Protein AF-A0A257JBS5-F1 (afdb_monomer_lite)

Foldseek 3Di:
DDPDDDPVVVVLVVLVVVLCVPQPVVCVVVQVVQCVVVHDPDDRPSVVVSVVVCVVSVVPPD

Structure (mmCIF, N/CA/C/O backbone):
data_AF-A0A257JBS5-F1
#
_entry.id   AF-A0A257JBS5-F1
#
loop_
_atom_site.group_PDB
_atom_site.id
_atom_site.type_symbol
_atom_site.label_atom_id
_atom_site.label_alt_id
_atom_site.label_comp_id
_atom_site.label_asym_id
_atom_site.label_entity_id
_atom_site.label_seq_id
_atom_site.pdbx_PDB_ins_code
_atom_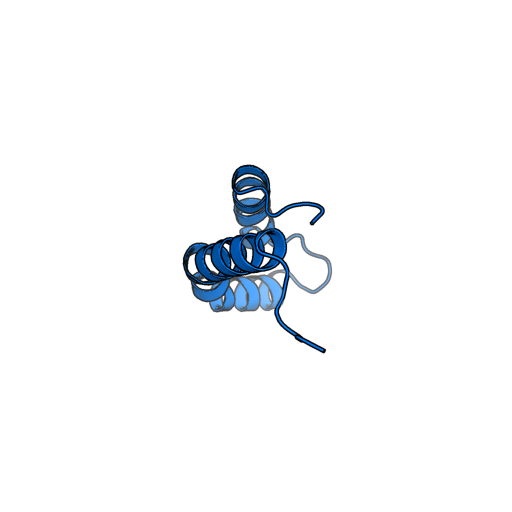site.Cartn_x
_atom_site.Cartn_y
_atom_site.Cartn_z
_atom_site.occupancy
_atom_site.B_iso_or_equiv
_atom_site.auth_seq_id
_atom_site.auth_comp_id
_atom_site.auth_asym_id
_atom_site.auth_atom_id
_atom_site.pdbx_PDB_model_num
ATOM 1 N N . MET A 1 1 ? 4.928 -8.129 32.228 1.00 59.16 1 MET A N 1
ATOM 2 C CA . MET A 1 1 ? 4.426 -7.166 31.226 1.00 59.16 1 MET A CA 1
ATOM 3 C C . MET A 1 1 ? 4.0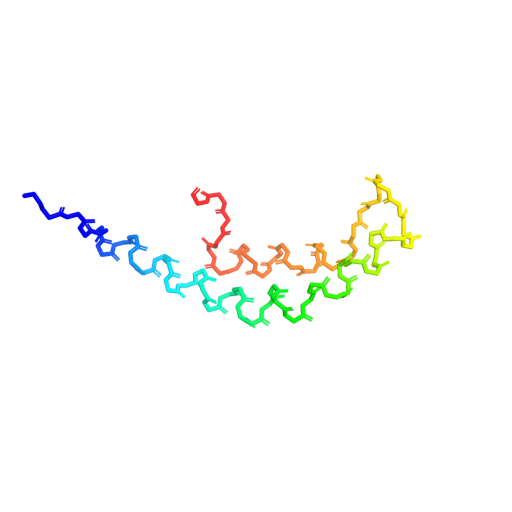35 -7.966 30.000 1.00 59.16 1 MET A C 1
ATOM 5 O O . MET A 1 1 ? 4.871 -8.718 29.520 1.00 59.16 1 MET A O 1
ATOM 9 N N . SER A 1 2 ? 2.782 -7.885 29.561 1.00 67.44 2 SER A N 1
ATOM 10 C CA . SER A 1 2 ? 2.338 -8.543 28.329 1.00 67.44 2 SER A CA 1
ATOM 11 C C . SER A 1 2 ? 2.711 -7.648 27.148 1.00 67.44 2 SER A C 1
ATOM 13 O O . SER A 1 2 ? 2.327 -6.483 27.137 1.00 67.44 2 SER A O 1
ATOM 15 N N . PHE A 1 3 ? 3.477 -8.173 26.193 1.00 83.25 3 PHE A N 1
ATOM 16 C CA . PHE A 1 3 ? 3.909 -7.453 24.984 1.00 83.25 3 PHE A CA 1
ATOM 17 C C . PHE A 1 3 ? 2.907 -7.588 23.826 1.00 83.25 3 PHE A C 1
ATOM 19 O O . PHE A 1 3 ? 3.204 -7.217 22.694 1.00 83.25 3 PHE A O 1
ATOM 26 N N . GLU A 1 4 ? 1.723 -8.131 24.111 1.00 87.75 4 GLU A N 1
ATOM 27 C CA . GLU A 1 4 ? 0.701 -8.394 23.108 1.00 87.75 4 GLU A CA 1
ATOM 28 C C . GLU A 1 4 ? 0.089 -7.087 22.580 1.00 87.75 4 GLU A C 1
ATOM 30 O O . GLU A 1 4 ? -0.274 -6.210 23.375 1.00 87.75 4 GLU A O 1
ATOM 35 N N . PRO A 1 5 ? -0.076 -6.947 21.252 1.00 89.69 5 PRO A N 1
ATOM 36 C CA . PRO A 1 5 ? -0.758 -5.800 20.677 1.00 89.69 5 PRO A CA 1
ATOM 37 C C . PRO A 1 5 ? -2.209 -5.729 21.159 1.00 89.69 5 PRO A C 1
A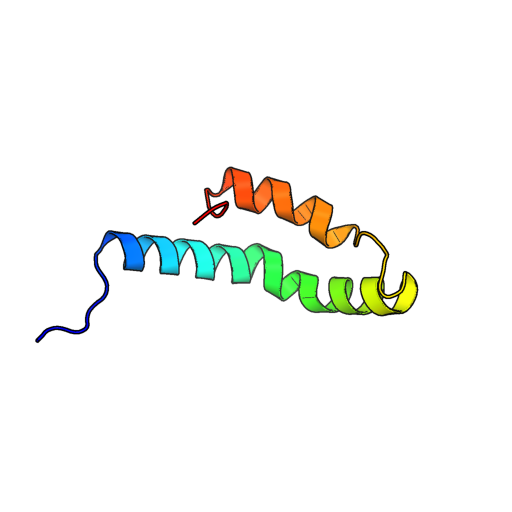TOM 39 O O . PRO A 1 5 ? -2.851 -6.753 21.397 1.00 89.69 5 PRO A O 1
ATOM 42 N N . SER A 1 6 ? -2.768 -4.519 21.248 1.00 94.38 6 SER A N 1
ATOM 43 C CA . SER A 1 6 ? -4.195 -4.366 21.560 1.00 94.38 6 SER A CA 1
ATOM 44 C C . SER A 1 6 ? -5.076 -5.064 20.506 1.00 94.38 6 SER A C 1
ATOM 46 O O . SER A 1 6 ? -4.666 -5.154 19.345 1.00 94.38 6 SER A O 1
ATOM 48 N N . PRO A 1 7 ? -6.312 -5.480 20.843 1.00 94.62 7 PRO A N 1
ATOM 49 C CA . PRO A 1 7 ? -7.223 -6.106 19.878 1.00 94.62 7 PRO A CA 1
ATOM 50 C C . PRO A 1 7 ? -7.427 -5.279 18.600 1.00 94.62 7 PRO A C 1
ATOM 52 O O . PRO A 1 7 ? -7.527 -5.829 17.506 1.00 94.62 7 PRO A O 1
ATOM 55 N N . LYS A 1 8 ? -7.412 -3.943 18.720 1.00 93.25 8 LYS A N 1
ATOM 56 C CA . LYS A 1 8 ? -7.477 -3.022 17.577 1.00 93.25 8 LYS A CA 1
ATOM 57 C C . LYS A 1 8 ? -6.278 -3.187 16.637 1.00 93.25 8 LYS A C 1
ATOM 59 O O . LYS A 1 8 ? -6.454 -3.212 15.424 1.00 93.25 8 LYS A O 1
ATOM 64 N N . VAL A 1 9 ? -5.070 -3.293 17.191 1.00 94.56 9 VAL A N 1
ATOM 65 C CA . VAL A 1 9 ? -3.839 -3.467 16.403 1.00 94.56 9 VAL A CA 1
ATOM 66 C C . VAL A 1 9 ? -3.819 -4.840 15.739 1.00 94.56 9 VAL A C 1
ATOM 68 O O . VAL A 1 9 ? -3.480 -4.931 14.566 1.00 94.56 9 VAL A O 1
ATOM 71 N N . GLN A 1 10 ? -4.246 -5.889 16.447 1.00 95.50 10 GLN A N 1
ATOM 72 C CA . GLN A 1 10 ? -4.332 -7.238 15.878 1.00 95.50 10 GLN A CA 1
ATOM 73 C C . GLN A 1 10 ? -5.302 -7.288 14.687 1.00 95.50 10 GLN A C 1
ATOM 75 O O . GLN A 1 10 ? -4.970 -7.843 13.640 1.00 95.50 10 GLN A O 1
ATOM 80 N N . ALA A 1 11 ? -6.472 -6.650 14.811 1.00 95.06 11 ALA A N 1
ATOM 81 C CA . ALA A 1 11 ? -7.436 -6.548 13.718 1.00 95.06 11 ALA A CA 1
ATOM 82 C C . ALA A 1 11 ? -6.857 -5.790 12.512 1.00 95.06 11 ALA A C 1
ATOM 84 O O . ALA A 1 11 ? -6.971 -6.260 11.379 1.00 95.06 11 ALA A O 1
ATOM 85 N N . LEU A 1 12 ? -6.177 -4.664 12.755 1.00 96.06 12 LEU A N 1
ATOM 86 C CA . LEU A 1 12 ? -5.538 -3.889 11.692 1.00 96.06 12 LEU A CA 1
ATOM 87 C C . LEU A 1 12 ? -4.435 -4.687 10.986 1.00 96.06 12 LEU A C 1
ATOM 89 O O . LEU A 1 12 ? -4.337 -4.658 9.762 1.00 96.06 12 LEU A O 1
ATOM 93 N N . GLN A 1 13 ? -3.625 -5.429 11.741 1.00 96.00 13 GLN A N 1
ATOM 94 C CA . GLN A 1 13 ? -2.572 -6.277 11.190 1.00 96.00 13 GLN A CA 1
ATOM 95 C C . GLN A 1 13 ? -3.149 -7.367 10.282 1.00 96.00 13 GLN A C 1
ATOM 97 O O . GLN A 1 13 ? -2.629 -7.578 9.188 1.00 96.00 13 GLN A O 1
ATOM 102 N N . ALA A 1 14 ? -4.244 -8.013 10.692 1.00 96.75 14 ALA A N 1
ATOM 103 C CA . ALA A 1 14 ? -4.922 -9.010 9.869 1.00 96.75 14 ALA A CA 1
ATOM 104 C C . ALA A 1 14 ? -5.484 -8.398 8.571 1.00 96.75 14 ALA A C 1
ATOM 106 O O . ALA A 1 14 ? -5.298 -8.963 7.492 1.00 96.75 14 ALA A O 1
ATOM 107 N N . GLN A 1 15 ? -6.116 -7.221 8.653 1.00 97.00 15 GLN A N 1
ATOM 108 C CA . GLN A 1 15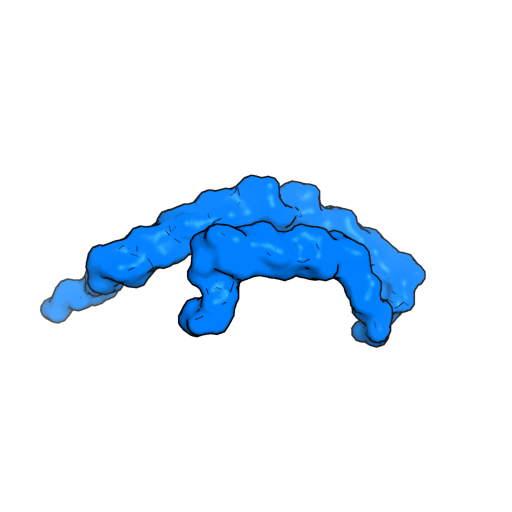 ? -6.614 -6.497 7.476 1.00 97.00 15 GLN A CA 1
ATOM 109 C C . GLN A 1 15 ? -5.479 -6.106 6.523 1.00 97.00 15 GLN A C 1
ATOM 111 O O . GLN A 1 15 ? -5.592 -6.311 5.315 1.00 97.00 15 GLN A O 1
ATOM 116 N N . LEU A 1 16 ? -4.369 -5.594 7.062 1.00 97.31 16 LEU A N 1
ATOM 117 C CA . LEU A 1 16 ? -3.193 -5.230 6.279 1.00 97.31 16 LEU A CA 1
ATOM 118 C C . LEU A 1 16 ? -2.591 -6.454 5.584 1.00 97.31 16 LEU A C 1
ATOM 120 O O . LEU A 1 16 ? -2.353 -6.411 4.384 1.00 97.31 16 LEU A O 1
ATOM 124 N N . GLN A 1 17 ? -2.388 -7.561 6.301 1.00 98.06 17 GLN A N 1
ATOM 125 C CA . GLN A 1 17 ? -1.841 -8.793 5.723 1.00 98.06 17 GLN A CA 1
ATOM 126 C C . GLN A 1 17 ? -2.719 -9.334 4.589 1.00 98.06 17 GLN A C 1
ATOM 128 O O . GLN A 1 17 ? -2.200 -9.703 3.535 1.00 98.06 17 GLN A O 1
ATOM 133 N N . ALA A 1 18 ? -4.043 -9.330 4.769 1.00 98.19 18 ALA A N 1
ATOM 134 C CA . ALA A 1 18 ? -4.977 -9.734 3.724 1.00 98.19 18 ALA A CA 1
ATOM 135 C C . ALA A 1 18 ? -4.896 -8.813 2.495 1.00 98.19 18 ALA A C 1
ATOM 137 O O . ALA A 1 18 ? -4.838 -9.302 1.368 1.00 98.19 18 ALA A O 1
ATOM 138 N N . PHE A 1 19 ? -4.829 -7.494 2.701 1.00 98.31 19 PHE A N 1
ATOM 139 C CA . PHE A 1 19 ? -4.685 -6.522 1.616 1.00 98.31 19 PHE A CA 1
ATOM 140 C C . PHE A 1 19 ? -3.363 -6.696 0.858 1.00 98.31 19 PHE A C 1
ATOM 142 O O . PHE A 1 19 ? -3.350 -6.692 -0.373 1.00 98.31 19 PHE A O 1
ATOM 149 N N . MET A 1 20 ? -2.259 -6.919 1.576 1.00 98.25 20 MET A N 1
ATOM 150 C CA . MET A 1 20 ? -0.948 -7.178 0.978 1.00 98.25 20 MET A CA 1
ATOM 151 C C . MET A 1 20 ? -0.984 -8.422 0.083 1.00 98.25 20 MET A C 1
ATOM 153 O O . MET A 1 20 ? -0.556 -8.357 -1.068 1.00 98.25 20 MET A O 1
ATOM 157 N N . ALA A 1 21 ? -1.559 -9.523 0.579 1.00 98.44 21 ALA A N 1
ATOM 158 C CA . ALA A 1 21 ? -1.688 -10.776 -0.163 1.00 98.44 21 ALA A CA 1
ATOM 159 C C . ALA A 1 21 ? -2.565 -10.659 -1.415 1.00 98.44 21 ALA A C 1
ATOM 161 O O . ALA A 1 21 ? -2.243 -11.245 -2.445 1.00 98.44 21 ALA A O 1
ATOM 162 N N . GLN A 1 22 ? -3.663 -9.908 -1.335 1.00 98.12 22 GLN A N 1
ATOM 163 C CA . GLN A 1 22 ? -4.621 -9.787 -2.435 1.00 98.12 22 GLN A CA 1
ATOM 164 C C . GLN A 1 22 ? -4.199 -8.763 -3.491 1.00 98.12 22 GLN A C 1
ATOM 166 O O . GLN A 1 22 ? -4.514 -8.939 -4.666 1.00 98.12 22 GLN A O 1
ATOM 171 N N . HIS A 1 23 ? -3.513 -7.691 -3.087 1.00 98.06 23 HIS A N 1
ATOM 172 C CA . HIS A 1 23 ? -3.317 -6.527 -3.948 1.00 98.06 23 HIS A CA 1
ATOM 173 C C . HIS A 1 23 ? -1.862 -6.092 -4.105 1.00 98.06 23 HIS A C 1
ATOM 175 O O . HIS A 1 23 ? -1.510 -5.630 -5.185 1.00 98.06 23 HIS A O 1
ATOM 181 N N . ILE A 1 24 ? -1.006 -6.228 -3.089 1.00 97.94 24 ILE A N 1
ATOM 182 C CA . ILE A 1 24 ? 0.371 -5.715 -3.171 1.00 97.94 24 ILE A CA 1
ATOM 183 C C . ILE A 1 24 ? 1.314 -6.754 -3.773 1.00 97.94 24 ILE A C 1
ATOM 185 O O . ILE A 1 24 ? 1.868 -6.504 -4.840 1.00 97.94 24 ILE A O 1
ATOM 189 N N . TYR A 1 25 ? 1.439 -7.936 -3.161 1.00 98.06 25 TYR A N 1
ATOM 190 C CA . TYR A 1 25 ? 2.371 -8.972 -3.627 1.00 98.06 25 TYR A CA 1
ATOM 191 C C . TYR A 1 25 ? 2.134 -9.409 -5.082 1.00 98.06 25 TYR A C 1
ATOM 193 O O . TYR A 1 25 ? 3.107 -9.516 -5.827 1.00 98.06 25 TYR A O 1
ATOM 201 N N . PRO A 1 26 ? 0.883 -9.575 -5.562 1.00 98.38 26 PRO A N 1
ATOM 202 C CA . PRO A 1 26 ? 0.645 -9.898 -6.971 1.00 98.38 26 PRO A CA 1
ATOM 203 C C . PRO A 1 26 ? 1.102 -8.809 -7.954 1.00 98.38 26 PRO A C 1
ATOM 205 O O . PRO A 1 26 ? 1.328 -9.101 -9.125 1.00 98.38 26 PRO A O 1
ATOM 208 N N . ASN A 1 27 ? 1.235 -7.559 -7.498 1.00 98.25 27 ASN A N 1
ATOM 209 C CA . ASN A 1 27 ? 1.578 -6.405 -8.327 1.00 98.25 27 ASN A CA 1
ATOM 210 C C . ASN A 1 27 ? 3.045 -5.957 -8.189 1.00 98.25 27 ASN A C 1
ATOM 212 O O . ASN A 1 27 ? 3.444 -5.015 -8.872 1.00 98.25 27 ASN A O 1
ATOM 216 N N . GLU A 1 28 ? 3.869 -6.616 -7.364 1.00 97.94 28 GLU A N 1
ATOM 217 C CA . GLU A 1 28 ? 5.279 -6.231 -7.167 1.00 97.94 28 GLU A CA 1
ATOM 218 C C . GLU A 1 28 ? 6.091 -6.286 -8.467 1.00 97.94 28 GLU A C 1
ATOM 220 O O . GLU A 1 28 ? 6.822 -5.345 -8.779 1.00 97.94 28 GLU A O 1
ATOM 225 N N . ALA A 1 29 ? 5.920 -7.349 -9.260 1.00 97.81 29 ALA A N 1
ATOM 226 C CA . ALA A 1 29 ? 6.614 -7.499 -10.539 1.00 97.81 29 ALA A CA 1
ATOM 227 C C . ALA A 1 29 ? 6.223 -6.393 -11.533 1.00 97.81 29 ALA A C 1
ATOM 229 O O . ALA A 1 29 ? 7.090 -5.769 -12.141 1.00 97.81 29 ALA A O 1
ATOM 230 N N . ARG A 1 30 ? 4.920 -6.092 -11.633 1.00 97.62 30 ARG A N 1
ATOM 231 C CA . ARG A 1 30 ? 4.400 -5.000 -12.467 1.00 97.62 30 ARG A CA 1
ATOM 232 C C . ARG A 1 30 ? 4.944 -3.648 -12.013 1.00 97.62 30 ARG A C 1
ATOM 234 O O . ARG A 1 30 ? 5.338 -2.840 -12.843 1.00 97.62 30 ARG A O 1
ATOM 241 N N . HIS A 1 31 ? 4.983 -3.400 -10.707 1.00 96.75 31 HIS A N 1
ATOM 242 C CA . HIS A 1 31 ? 5.537 -2.167 -10.162 1.00 96.75 31 HIS A CA 1
ATOM 243 C C . HIS A 1 31 ? 7.020 -1.996 -10.524 1.00 96.75 31 HIS A C 1
ATOM 245 O O . HIS A 1 31 ? 7.425 -0.904 -10.913 1.00 96.75 31 HIS A O 1
ATOM 251 N N . ALA A 1 32 ? 7.820 -3.063 -10.424 1.00 96.12 32 ALA A N 1
ATOM 252 C CA . ALA A 1 32 ? 9.230 -3.031 -10.806 1.00 96.12 32 ALA A CA 1
ATOM 253 C C . ALA A 1 32 ? 9.414 -2.738 -12.306 1.00 96.12 32 ALA A C 1
ATOM 255 O O . ALA A 1 32 ? 10.210 -1.873 -12.665 1.00 96.12 32 ALA A O 1
ATOM 256 N N . GLU A 1 33 ? 8.631 -3.393 -13.168 1.00 97.06 33 GLU A N 1
ATOM 257 C CA . GLU A 1 33 ? 8.643 -3.149 -14.616 1.00 97.06 33 GLU A CA 1
ATOM 258 C C . GLU A 1 33 ? 8.226 -1.709 -14.962 1.00 97.06 33 GLU A C 1
ATOM 260 O O . GLU A 1 33 ? 8.869 -1.039 -15.772 1.00 97.06 33 GLU A O 1
ATOM 265 N N . GLU A 1 34 ? 7.162 -1.196 -14.335 1.00 96.81 34 GLU A N 1
ATOM 266 C CA . GLU A 1 34 ? 6.710 0.185 -14.526 1.00 96.81 34 GLU A CA 1
ATOM 267 C C . GLU A 1 34 ? 7.776 1.195 -14.082 1.00 96.81 34 GLU A C 1
ATOM 269 O O . GLU A 1 34 ? 7.998 2.179 -14.788 1.00 96.81 34 GLU A O 1
ATOM 274 N N . ALA A 1 35 ? 8.471 0.936 -12.971 1.00 95.06 35 ALA A N 1
ATOM 275 C CA . ALA A 1 35 ? 9.541 1.796 -12.473 1.00 95.06 35 ALA A CA 1
ATOM 276 C C . ALA A 1 35 ? 10.738 1.855 -13.437 1.00 95.06 35 ALA A C 1
ATOM 278 O O . ALA A 1 35 ? 11.260 2.939 -13.706 1.00 95.06 35 ALA A O 1
ATOM 279 N N . GLU A 1 36 ? 11.153 0.711 -13.990 1.00 96.06 36 GLU A N 1
ATOM 280 C CA . GLU A 1 36 ? 12.241 0.644 -14.973 1.00 96.06 36 GLU A CA 1
ATOM 281 C C . GLU A 1 36 ? 11.857 1.339 -16.287 1.00 96.06 36 GLU A C 1
ATOM 283 O O . GLU A 1 36 ? 12.645 2.097 -16.854 1.00 96.06 36 GLU A O 1
ATOM 288 N N . ARG A 1 37 ? 10.619 1.133 -16.750 1.00 96.88 37 ARG A N 1
ATOM 289 C CA . ARG A 1 37 ? 10.133 1.656 -18.031 1.00 96.88 37 ARG A CA 1
ATOM 290 C C . ARG A 1 37 ? 9.825 3.152 -18.008 1.00 96.88 37 ARG A C 1
ATOM 292 O O . ARG A 1 37 ? 10.052 3.830 -19.008 1.00 96.88 37 ARG A O 1
ATOM 299 N N . LEU A 1 38 ? 9.237 3.656 -16.925 1.00 96.56 38 LEU A N 1
ATOM 300 C CA . LEU A 1 38 ? 8.759 5.041 -16.838 1.00 96.56 38 LEU A CA 1
ATOM 301 C C . LEU A 1 38 ? 9.793 5.985 -16.207 1.00 96.56 38 LEU A C 1
ATOM 303 O O . LEU A 1 38 ? 9.769 7.189 -16.470 1.00 96.56 38 LEU A O 1
ATOM 307 N N . GLY A 1 39 ? 10.714 5.444 -15.410 1.00 92.81 39 GLY A N 1
ATOM 308 C CA . GLY A 1 39 ? 11.774 6.196 -14.756 1.00 92.81 39 GLY A CA 1
ATOM 309 C C . GLY A 1 39 ? 11.377 6.801 -13.400 1.00 92.81 39 GLY A C 1
ATOM 310 O O . GLY A 1 39 ? 10.213 6.798 -13.002 1.00 92.81 39 GLY A O 1
ATOM 311 N N . PRO A 1 40 ? 12.356 7.366 -12.672 1.00 90.19 40 PRO A N 1
ATOM 312 C CA . PRO A 1 40 ? 12.271 7.630 -11.228 1.00 90.19 40 PRO A CA 1
ATOM 313 C C . PRO A 1 40 ? 11.279 8.721 -10.792 1.00 90.19 40 PRO A C 1
ATOM 315 O O . PRO A 1 40 ? 11.016 8.859 -9.601 1.00 90.19 40 PRO A O 1
ATOM 318 N N . TRP A 1 41 ? 10.743 9.510 -11.724 1.00 92.88 41 TRP A N 1
ATOM 319 C CA . TRP A 1 41 ? 9.828 10.626 -11.435 1.00 92.88 41 TRP A CA 1
ATOM 320 C C . TRP A 1 41 ? 8.423 10.405 -11.993 1.00 92.88 41 TRP A C 1
ATOM 322 O O . TRP A 1 41 ? 7.584 11.305 -11.941 1.00 92.88 41 TRP A O 1
ATOM 332 N N . ALA A 1 42 ? 8.174 9.232 -12.572 1.00 93.44 42 ALA A N 1
ATOM 333 C CA . ALA A 1 42 ? 6.887 8.916 -13.148 1.00 93.44 42 ALA A CA 1
ATOM 334 C C . ALA A 1 42 ? 5.879 8.505 -12.076 1.00 93.44 42 ALA A C 1
ATOM 336 O O . ALA A 1 42 ? 6.208 7.912 -11.050 1.00 93.44 42 ALA A O 1
ATOM 337 N N . VAL A 1 43 ? 4.610 8.784 -12.355 1.00 92.62 43 VAL A N 1
ATOM 338 C CA . VAL A 1 43 ? 3.510 8.214 -11.584 1.00 92.62 43 VAL A CA 1
ATOM 339 C C . VAL A 1 43 ? 3.261 6.806 -12.111 1.00 92.62 43 VAL A C 1
ATOM 341 O O . VAL A 1 43 ? 2.941 6.637 -13.285 1.00 92.62 43 VAL A O 1
ATOM 344 N N . HIS A 1 44 ? 3.439 5.799 -11.257 1.00 95.19 44 HIS A N 1
ATOM 345 C CA . HIS A 1 44 ? 3.245 4.398 -11.630 1.00 95.19 44 HIS A CA 1
ATOM 346 C C . HIS A 1 44 ? 1.741 4.082 -11.695 1.00 95.19 44 HIS A C 1
ATOM 348 O O . HIS A 1 44 ? 1.069 4.199 -10.663 1.00 95.19 44 HIS A O 1
ATOM 354 N N . PRO A 1 45 ? 1.194 3.676 -12.859 1.00 96.38 45 PRO A N 1
ATOM 355 C CA . PRO A 1 45 ? -0.227 3.361 -13.006 1.00 96.38 45 PRO A CA 1
ATOM 356 C C . PRO A 1 45 ? -0.743 2.365 -11.964 1.00 96.38 45 PRO A C 1
ATOM 358 O O . PRO A 1 45 ? -1.807 2.582 -11.384 1.00 96.38 45 PRO A O 1
ATOM 361 N N . VAL A 1 46 ? 0.044 1.331 -11.641 1.00 96.88 46 VAL A N 1
ATOM 362 C CA . VAL A 1 46 ? -0.344 0.332 -10.637 1.00 96.88 46 VAL A CA 1
ATOM 363 C C . VAL A 1 46 ? -0.587 0.954 -9.259 1.00 96.88 46 VAL A C 1
ATOM 365 O O . VAL A 1 46 ? -1.482 0.543 -8.527 1.00 96.88 46 VAL A O 1
ATOM 368 N N . ILE A 1 47 ? 0.162 1.997 -8.901 1.00 95.62 47 ILE A N 1
ATOM 369 C CA . ILE A 1 47 ? 0.017 2.674 -7.611 1.00 95.62 47 ILE A CA 1
ATOM 370 C C . ILE A 1 47 ? -1.277 3.495 -7.568 1.00 95.62 47 ILE A C 1
ATOM 372 O O . ILE A 1 47 ? -1.949 3.527 -6.534 1.00 95.62 47 ILE A O 1
ATOM 376 N N . ASP A 1 48 ? -1.663 4.134 -8.671 1.00 96.06 48 ASP A N 1
ATOM 377 C CA . ASP A 1 48 ? -2.925 4.877 -8.748 1.00 96.06 48 ASP A CA 1
ATOM 378 C C . ASP A 1 48 ? -4.154 3.962 -8.769 1.00 96.06 48 ASP A C 1
ATOM 380 O O . ASP A 1 48 ? -5.190 4.335 -8.218 1.00 96.06 48 ASP A O 1
ATOM 384 N N . GLU A 1 49 ? -4.029 2.744 -9.297 1.00 96.81 49 GLU A N 1
ATOM 385 C CA . GLU A 1 49 ? -5.063 1.705 -9.209 1.00 96.81 49 GLU A CA 1
ATOM 386 C C . GLU A 1 49 ? -5.227 1.162 -7.775 1.00 96.81 49 GLU A C 1
ATOM 388 O O . GLU A 1 49 ? -6.346 0.917 -7.319 1.00 96.81 49 GLU A O 1
ATOM 393 N N . LEU A 1 50 ? -4.126 1.011 -7.029 1.00 97.56 50 LEU A N 1
ATOM 394 C CA . LEU A 1 50 ? -4.127 0.428 -5.681 1.00 97.56 50 LEU A CA 1
ATOM 395 C C . LEU A 1 50 ? -4.586 1.403 -4.582 1.00 97.56 50 LEU A C 1
ATOM 397 O O . LEU A 1 50 ? -5.210 0.985 -3.602 1.00 97.56 50 LEU A O 1
ATOM 401 N N . LYS A 1 51 ? -4.315 2.709 -4.720 1.00 96.25 51 LYS A N 1
ATOM 402 C CA . LYS A 1 51 ? -4.680 3.729 -3.712 1.00 96.25 51 LYS A CA 1
ATOM 403 C C . LYS A 1 51 ? -6.187 3.759 -3.380 1.00 96.25 51 LYS A C 1
ATOM 405 O O . LYS A 1 51 ? -6.512 3.778 -2.189 1.00 96.25 51 LYS A O 1
ATOM 410 N N . PRO A 1 52 ? -7.127 3.770 -4.351 1.00 97.62 52 PRO A N 1
ATOM 411 C CA . PRO A 1 52 ? -8.561 3.707 -4.064 1.00 97.62 52 PRO A CA 1
ATOM 412 C C . PRO A 1 52 ? -8.966 2.452 -3.287 1.00 97.62 52 PRO A C 1
ATOM 414 O O . PRO A 1 52 ? -9.800 2.548 -2.389 1.00 97.62 52 PRO A O 1
ATOM 417 N N . LEU A 1 53 ? -8.346 1.302 -3.578 1.00 97.44 53 LEU A N 1
ATOM 418 C CA . LEU A 1 53 ? -8.617 0.044 -2.876 1.00 97.44 53 LEU A CA 1
ATOM 419 C C . LEU A 1 53 ? -8.178 0.123 -1.410 1.00 97.44 53 LEU A C 1
ATOM 421 O O . LEU A 1 53 ? -8.944 -0.240 -0.521 1.00 97.44 53 LEU A O 1
ATOM 425 N N . ALA A 1 54 ? -6.990 0.673 -1.143 1.00 97.06 54 ALA A N 1
ATOM 426 C CA . ALA A 1 54 ? -6.506 0.881 0.223 1.00 97.06 54 ALA A CA 1
ATOM 427 C C . ALA A 1 54 ? -7.423 1.828 1.016 1.00 97.06 54 ALA A C 1
ATOM 429 O O . ALA A 1 54 ? -7.759 1.553 2.168 1.00 97.06 54 ALA A O 1
ATOM 430 N N . ARG A 1 55 ? -7.884 2.922 0.388 1.00 96.94 55 ARG A N 1
ATOM 431 C CA . ARG A 1 55 ? -8.849 3.859 0.993 1.00 96.94 55 ARG A CA 1
ATOM 432 C C . ARG A 1 55 ? -10.182 3.184 1.307 1.00 96.94 55 ARG A C 1
ATOM 434 O O . ARG A 1 55 ? -10.695 3.364 2.406 1.00 96.94 55 ARG A O 1
ATOM 441 N N . ALA A 1 56 ? -10.717 2.391 0.378 1.00 96.56 56 ALA A N 1
ATOM 442 C CA . ALA A 1 56 ? -11.957 1.643 0.578 1.00 96.56 56 ALA A CA 1
ATOM 443 C C . ALA A 1 56 ? -11.833 0.584 1.689 1.00 96.56 56 ALA A C 1
ATOM 445 O O . ALA A 1 56 ? -12.785 0.362 2.431 1.00 96.56 56 ALA A O 1
ATOM 446 N N . ALA A 1 57 ? -10.651 -0.017 1.847 1.00 95.12 57 ALA A N 1
ATOM 447 C CA . ALA A 1 57 ? -10.343 -0.955 2.926 1.00 95.12 57 ALA A CA 1
ATOM 448 C C . ALA A 1 57 ? -10.079 -0.277 4.288 1.00 95.12 57 ALA A C 1
ATOM 450 O O . ALA A 1 57 ? -9.837 -0.969 5.275 1.00 95.12 57 ALA A O 1
ATOM 451 N N . GLY A 1 58 ? -10.093 1.061 4.361 1.00 95.56 58 GLY A N 1
ATOM 452 C CA . GLY A 1 58 ? -9.752 1.804 5.577 1.00 95.56 58 GLY A CA 1
ATOM 453 C C . GLY A 1 58 ? -8.265 1.748 5.947 1.00 95.56 58 GLY A C 1
ATOM 454 O O . GLY A 1 58 ? -7.901 2.130 7.054 1.00 95.56 58 GLY A O 1
ATOM 455 N N . LEU A 1 59 ? -7.398 1.305 5.032 1.00 96.44 59 LEU A N 1
ATOM 456 C CA . LEU A 1 59 ? -5.946 1.194 5.211 1.00 96.44 59 LEU A CA 1
ATOM 457 C C . LEU A 1 59 ? -5.223 2.465 4.736 1.00 96.44 59 LEU A C 1
ATOM 459 O O . LEU A 1 59 ? -4.197 2.410 4.060 1.00 96.44 59 LEU A O 1
ATOM 463 N N . TRP A 1 60 ? -5.792 3.629 5.052 1.00 94.69 60 TRP A N 1
ATOM 464 C CA . TRP A 1 60 ? -5.304 4.933 4.607 1.00 94.69 60 TRP A CA 1
ATOM 465 C C . TRP A 1 60 ? -5.238 5.909 5.782 1.00 94.69 60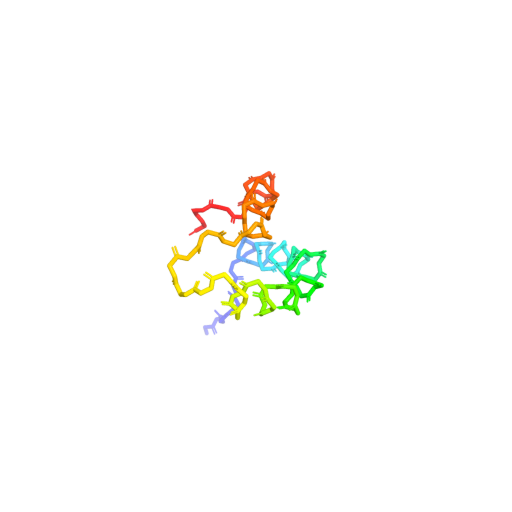 TRP A C 1
ATOM 467 O O . TRP A 1 60 ? -6.216 6.049 6.509 1.00 94.69 60 TRP A O 1
ATOM 477 N N . HIS A 1 61 ? -4.103 6.600 5.941 1.00 91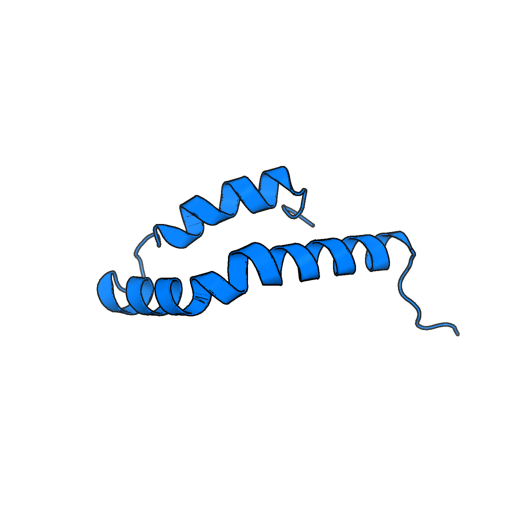.31 61 HIS A N 1
ATOM 478 C CA . HIS A 1 61 ? -3.805 7.440 7.115 1.00 91.31 61 HIS A CA 1
ATOM 479 C C . HIS A 1 61 ? -3.917 6.685 8.457 1.00 91.31 61 HIS A C 1
ATOM 481 O O . HIS A 1 61 ? -4.452 7.222 9.428 1.00 91.31 61 HIS A O 1
ATOM 487 N N . LEU A 1 62 ? -3.450 5.430 8.469 1.00 83.50 62 LEU A N 1
ATOM 488 C CA . LEU A 1 62 ? -3.384 4.576 9.658 1.00 83.50 62 LEU A CA 1
ATOM 489 C C . LEU A 1 62 ? -2.484 5.154 10.755 1.00 83.50 62 LEU A C 1
ATOM 491 O O . LEU A 1 62 ? -1.437 5.742 10.399 1.00 83.50 62 LEU A O 1
#

Sequence (62 aa):
MSFEPSPKVQALQAQLQAFMAQHIYPNEARHAEEAERLGPWAVHPVIDELKPLARAAGLWHL

Radius of gyration: 15.02 Å; chains: 1; bounding box: 24×21×49 Å

pLDDT: mean 94.47, std 6.54, range [59.16, 98.44]

Secondary structure (DSSP, 8-state):
---PPPHHHHHHHHHHHHHIIIIIGGGHHHHHHHHHHH-TTSPPHHHHHHHHHHHHTT-S--